Protein AF-A0A227J621-F1 (afdb_monomer)

R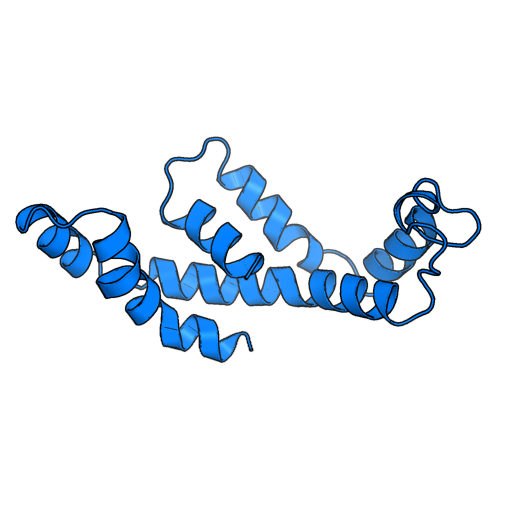adius of gyration: 18.12 Å; Cα contacts (8 Å, |Δi|>4): 108; chains: 1; bounding 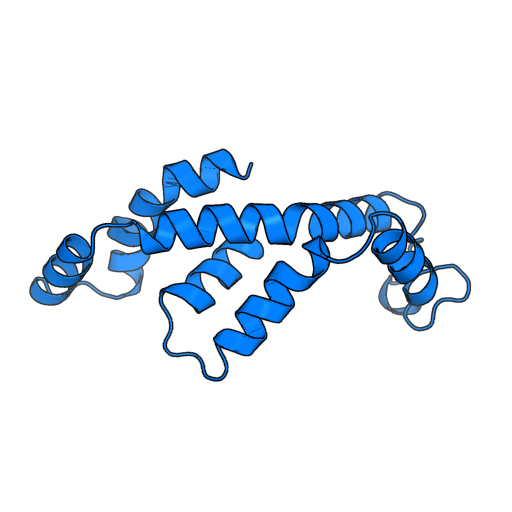box: 37×27×50 Å

Mean predicted aligned error: 4.29 Å

Nearest PDB structures (foldseek):
  2onk-assembly2_I  TM=9.032E-01  e=4.383E-06  Archaeoglobus fulgidus
  7ahh-assembly1_A  TM=8.117E-01  e=2.360E-02  Lactococcus lactis subsp. lactis
  7ahd-assembly1_B  TM=7.935E-01  e=2.235E-02  Lactococcus lactis subsp. lactis
  7ahd-assembly1_A  TM=8.526E-01  e=8.703E-02  Lactococcus lactis subsp. lactis
  7ahh-assembly1_B  TM=4.764E-01  e=2.934E-02  Lactococcus lactis subsp. lactis

Solvent-accessible surface area (backbone atoms only — not comparable to full-atom values): 6905 Å² total; per-residue (Å²): 107,70,40,53,54,51,21,44,45,66,71,77,48,90,60,80,65,50,68,57,54,51,48,64,56,43,47,64,74,77,50,58,82,64,54,63,55,51,49,50,42,54,35,31,26,99,88,18,86,47,24,73,81,49,75,83,52,60,39,92,42,69,64,32,54,51,51,50,50,50,61,66,48,37,33,58,36,25,52,46,34,36,48,29,57,67,71,40,70,63,64,62,56,53,51,37,54,74,70,68,51,51,70,69,57,42,38,66,69,45,51,50,63,55,25,42,66,32,54,61,75,59,110

Foldseek 3Di:
DVLLVLLCCLQPHPDPPSVVSLCVQQVLVVDDLVVLLVVLCCQCNPPHPPVVVVVPDHLPDPVVVVVSVCSVLRSVLNVLQNVLQNPFDCVLVVVCVVVVHDPVRCCVPGRCVSSVVSNVVSD

Secondary structure (DSSP, 8-state):
-HHHHHHHHHHHS--TTHHHHHHHHHGGGGS-THHHHHHHHHHHSTT-TTGGGGTT--TTSHHHHHHHHHHHHHHHHHHHHHHHHHSS-THHHHHHHHTT--HHHHIIIIIHHHTHHHHHTT-

Structure (mmCIF, N/CA/C/O backbone):
data_AF-A0A227J621-F1
#
_entry.id   AF-A0A227J621-F1
#
loop_
_atom_site.group_PDB
_atom_site.id
_atom_site.type_symbol
_atom_site.label_atom_id
_atom_site.label_alt_id
_atom_site.label_comp_id
_atom_site.label_asym_id
_atom_site.label_entity_id
_atom_site.label_seq_id
_atom_site.pdbx_PDB_ins_code
_atom_site.Cartn_x
_atom_site.Cartn_y
_atom_site.Cartn_z
_atom_site.occupancy
_atom_site.B_iso_or_equiv
_atom_site.auth_seq_id
_atom_site.auth_comp_id
_atom_site.auth_asym_id
_atom_site.auth_atom_id
_atom_site.pdbx_PDB_model_num
ATOM 1 N N . ILE A 1 1 ? 3.174 4.577 2.957 1.00 88.94 1 ILE A N 1
ATOM 2 C CA . ILE A 1 1 ? 1.750 4.981 2.769 1.00 88.94 1 ILE A CA 1
ATOM 3 C C . ILE A 1 1 ? 0.960 3.924 1.997 1.00 88.94 1 ILE A C 1
ATOM 5 O O . ILE A 1 1 ? 0.029 3.376 2.571 1.00 88.94 1 ILE A O 1
ATOM 9 N N . LEU A 1 2 ? 1.345 3.583 0.757 1.00 92.00 2 LEU A N 1
ATOM 10 C CA . LEU A 1 2 ? 0.645 2.575 -0.061 1.00 92.00 2 LEU A CA 1
ATOM 11 C C . LEU A 1 2 ? 0.448 1.237 0.671 1.00 92.00 2 LEU A C 1
ATOM 13 O O . LEU A 1 2 ? -0.681 0.774 0.803 1.00 92.00 2 LEU A O 1
ATOM 17 N N . ALA A 1 3 ? 1.524 0.669 1.227 1.00 94.06 3 ALA A N 1
ATOM 18 C CA . ALA A 1 3 ? 1.459 -0.587 1.976 1.00 94.06 3 ALA A CA 1
ATOM 19 C C . ALA A 1 3 ? 0.541 -0.504 3.210 1.00 94.06 3 ALA A C 1
ATOM 21 O O . ALA A 1 3 ? -0.178 -1.454 3.498 1.00 94.06 3 ALA A O 1
ATOM 22 N N . PHE A 1 4 ? 0.504 0.639 3.904 1.00 94.75 4 PHE A N 1
ATOM 23 C CA . PHE A 1 4 ? -0.384 0.846 5.053 1.00 94.75 4 PHE A CA 1
ATOM 24 C C . PHE A 1 4 ? -1.851 0.894 4.633 1.00 94.75 4 PHE A C 1
ATOM 26 O O . PHE A 1 4 ? -2.673 0.211 5.235 1.00 94.75 4 PHE A O 1
ATOM 33 N N . GLY A 1 5 ? -2.180 1.651 3.581 1.00 94.69 5 GLY A N 1
ATOM 34 C CA . GLY A 1 5 ? -3.538 1.690 3.036 1.00 94.69 5 GLY A CA 1
ATOM 35 C C . GLY A 1 5 ? -4.003 0.307 2.575 1.00 94.69 5 GLY A C 1
ATOM 36 O O . GLY A 1 5 ? -5.106 -0.117 2.912 1.00 94.69 5 GLY A O 1
ATOM 37 N N . TYR A 1 6 ? -3.125 -0.433 1.893 1.00 95.19 6 TYR A N 1
ATOM 38 C CA . TYR A 1 6 ? -3.391 -1.801 1.451 1.00 95.19 6 TYR A CA 1
ATOM 39 C C . TYR A 1 6 ? -3.598 -2.760 2.631 1.00 95.19 6 TYR A C 1
ATOM 41 O O . TYR A 1 6 ? -4.589 -3.486 2.680 1.00 95.19 6 TYR A O 1
ATOM 49 N N . ALA A 1 7 ? -2.710 -2.725 3.629 1.00 95.50 7 ALA A N 1
ATOM 50 C CA . ALA A 1 7 ? -2.823 -3.525 4.845 1.00 95.50 7 ALA A CA 1
ATOM 51 C C . ALA A 1 7 ? -4.101 -3.190 5.627 1.00 95.50 7 ALA A C 1
ATOM 53 O O . ALA A 1 7 ? -4.787 -4.090 6.109 1.00 95.50 7 ALA A O 1
ATOM 54 N N . TYR A 1 8 ? -4.451 -1.907 5.736 1.00 94.88 8 TYR A N 1
ATOM 55 C CA . TYR A 1 8 ? -5.666 -1.450 6.404 1.00 94.88 8 TYR A CA 1
ATOM 56 C C . TYR A 1 8 ? -6.922 -1.929 5.673 1.00 94.88 8 TYR A C 1
ATOM 58 O O . TYR A 1 8 ? -7.810 -2.493 6.309 1.00 94.88 8 TYR A O 1
ATOM 66 N N . ALA A 1 9 ? -6.970 -1.811 4.343 1.00 94.62 9 ALA A N 1
ATOM 67 C CA . ALA A 1 9 ? -8.063 -2.354 3.540 1.00 94.62 9 ALA A CA 1
ATOM 68 C C . ALA A 1 9 ? -8.186 -3.873 3.734 1.00 94.62 9 ALA A C 1
ATOM 70 O O . ALA A 1 9 ? -9.265 -4.372 4.057 1.00 94.62 9 ALA A O 1
ATOM 71 N N . LEU A 1 10 ? -7.074 -4.607 3.661 1.00 94.69 10 LEU A N 1
ATOM 72 C CA . LEU A 1 10 ? -7.078 -6.047 3.893 1.00 94.69 10 LEU A CA 1
ATOM 73 C C . LEU A 1 10 ? -7.509 -6.413 5.312 1.00 94.69 10 LEU A C 1
ATOM 75 O O . LEU A 1 10 ? -8.160 -7.429 5.495 1.00 94.69 10 LEU A O 1
ATOM 79 N N . THR A 1 11 ? -7.140 -5.668 6.347 1.00 93.06 11 THR A N 1
ATOM 80 C CA . THR A 1 11 ? -7.364 -6.106 7.738 1.00 93.06 11 THR A CA 1
ATOM 81 C C . THR A 1 11 ? -8.640 -5.562 8.359 1.00 93.06 11 THR A C 1
ATOM 83 O O . THR A 1 11 ? -9.236 -6.252 9.183 1.00 93.06 11 THR A O 1
ATOM 86 N N . ARG A 1 12 ? -9.071 -4.362 7.968 1.00 89.75 12 ARG A N 1
ATOM 87 C CA . ARG A 1 12 ? -10.124 -3.596 8.648 1.00 89.75 12 ARG A CA 1
ATOM 88 C C . ARG A 1 12 ? -11.304 -3.213 7.752 1.00 89.75 12 ARG A C 1
ATOM 90 O O . ARG A 1 12 ? -12.232 -2.588 8.251 1.00 89.75 12 ARG A O 1
ATOM 97 N N . SER A 1 13 ? -11.314 -3.612 6.477 1.00 89.56 13 SER A N 1
ATOM 98 C CA . SER A 1 13 ? -12.477 -3.442 5.593 1.00 89.56 13 SER A CA 1
ATOM 99 C C . SER A 1 13 ? -13.191 -4.767 5.293 1.00 89.56 13 SER A C 1
ATOM 101 O O . SER A 1 13 ? -12.597 -5.845 5.370 1.00 89.56 13 SER A O 1
ATOM 103 N N . CYS A 1 14 ? -14.462 -4.671 4.894 1.00 88.50 14 CYS A N 1
ATOM 104 C CA . CYS A 1 14 ? -15.264 -5.786 4.377 1.00 88.50 14 CYS A CA 1
ATOM 105 C C . CYS A 1 14 ? -15.146 -5.925 2.846 1.00 88.50 14 CYS A C 1
ATOM 107 O O . CYS A 1 14 ? -16.125 -6.251 2.180 1.00 88.50 14 CYS A O 1
ATOM 109 N N . MET A 1 15 ? -13.980 -5.617 2.266 1.00 92.19 15 MET A N 1
ATOM 110 C CA . MET A 1 15 ? -13.801 -5.653 0.813 1.00 92.19 15 MET A CA 1
ATOM 111 C C . MET A 1 15 ? -14.022 -7.063 0.226 1.00 92.19 15 MET A C 1
ATOM 113 O O . MET A 1 15 ? -13.574 -8.054 0.819 1.00 92.19 15 MET A O 1
ATOM 117 N N . PRO A 1 16 ? -14.662 -7.175 -0.952 1.00 92.38 16 PRO A N 1
ATOM 118 C CA . PRO A 1 16 ? -14.781 -8.449 -1.651 1.00 92.38 16 PRO A CA 1
ATOM 119 C C . PRO A 1 16 ? -13.405 -8.939 -2.135 1.00 92.38 16 PRO A C 1
ATOM 121 O O . PRO A 1 16 ? -12.469 -8.158 -2.307 1.00 92.38 16 PRO A O 1
ATOM 124 N N . PHE A 1 17 ? -13.275 -10.251 -2.350 1.00 94.19 17 PHE A N 1
ATOM 125 C CA . PHE A 1 17 ? -12.061 -10.898 -2.881 1.00 94.19 17 PHE A CA 1
ATOM 126 C C . PHE A 1 17 ? -10.769 -10.648 -2.086 1.00 94.19 17 PHE A C 1
ATOM 128 O O . PHE A 1 17 ? -9.670 -10.712 -2.630 1.00 94.19 17 PHE A O 1
ATOM 135 N N . LYS A 1 18 ? -10.867 -10.423 -0.775 1.00 92.50 18 LYS A N 1
ATOM 136 C CA . LYS A 1 18 ? -9.718 -10.176 0.113 1.00 92.50 18 LYS A CA 1
ATOM 137 C C . LYS A 1 18 ? -8.576 -11.195 -0.024 1.00 92.50 18 LYS A C 1
ATOM 139 O O . LYS A 1 18 ? -7.416 -10.808 0.076 1.00 92.50 18 LYS A O 1
ATOM 144 N N . GLY A 1 19 ? -8.885 -12.470 -0.276 1.00 92.44 19 GLY A N 1
ATOM 145 C CA . GLY A 1 19 ? -7.875 -13.502 -0.540 1.00 92.44 19 GLY A CA 1
ATOM 146 C C . GLY A 1 19 ? -7.061 -13.231 -1.809 1.00 92.44 19 GLY A C 1
ATOM 147 O O . GLY A 1 19 ? -5.839 -13.324 -1.775 1.00 92.44 19 GLY A O 1
ATOM 148 N N . LEU A 1 20 ? -7.719 -12.806 -2.892 1.00 95.00 20 LEU A N 1
ATOM 149 C CA . LEU A 1 20 ? -7.059 -12.439 -4.146 1.00 95.00 20 LEU A CA 1
ATOM 150 C C . LEU A 1 20 ? -6.131 -11.238 -3.950 1.00 95.00 20 LEU A C 1
ATOM 152 O O . LEU A 1 20 ? -4.971 -11.300 -4.334 1.00 95.00 20 LEU A O 1
ATOM 156 N N . PHE A 1 21 ? -6.604 -10.171 -3.301 1.00 94.81 21 PHE A N 1
ATOM 157 C CA . PHE A 1 21 ? -5.758 -9.012 -2.998 1.00 94.81 21 PHE A CA 1
ATOM 158 C C . PHE A 1 21 ? -4.600 -9.381 -2.065 1.00 94.81 21 PHE A C 1
ATOM 160 O O . PHE A 1 21 ? -3.479 -8.926 -2.251 1.00 94.81 21 PHE A O 1
ATOM 167 N N . HIS A 1 22 ? -4.820 -10.264 -1.092 1.00 93.25 22 HIS A N 1
ATOM 168 C CA . HIS A 1 22 ? -3.721 -10.734 -0.259 1.00 93.25 22 HIS A CA 1
ATOM 169 C C . HIS A 1 22 ? -2.635 -11.430 -1.090 1.00 93.25 22 HIS A C 1
ATOM 171 O O . HIS A 1 22 ? -1.468 -11.085 -0.939 1.00 93.25 22 HIS A O 1
ATOM 177 N N . ILE A 1 23 ? -3.025 -12.329 -2.002 1.00 93.88 23 ILE A N 1
ATOM 178 C CA . ILE A 1 23 ? -2.102 -13.015 -2.914 1.00 93.88 23 ILE A CA 1
ATOM 179 C C . ILE A 1 23 ? -1.413 -12.015 -3.843 1.00 93.88 23 ILE A C 1
ATOM 181 O O . ILE A 1 23 ? -0.200 -12.058 -3.967 1.00 93.88 23 ILE A O 1
ATOM 185 N N . LEU A 1 24 ? -2.140 -11.082 -4.459 1.00 93.69 24 LEU A N 1
ATOM 186 C CA . LEU A 1 24 ? -1.550 -10.078 -5.354 1.00 93.69 24 LEU A CA 1
ATOM 187 C C . LEU A 1 24 ? -0.541 -9.178 -4.633 1.00 93.69 24 LEU A C 1
ATOM 189 O O . LEU A 1 24 ? 0.499 -8.845 -5.195 1.00 93.69 24 LEU A O 1
ATOM 193 N N . GLY A 1 25 ? -0.831 -8.797 -3.388 1.00 93.19 25 GLY A N 1
ATOM 194 C CA . GLY A 1 25 ? 0.057 -7.961 -2.588 1.00 93.19 25 GLY A CA 1
ATOM 195 C C . GLY A 1 25 ? 1.335 -8.674 -2.137 1.00 93.19 25 GLY A C 1
ATOM 196 O O . GLY A 1 25 ? 2.355 -8.013 -1.957 1.00 93.19 25 GLY A O 1
ATOM 197 N N . THR A 1 26 ? 1.300 -9.998 -1.956 1.00 92.50 26 THR A N 1
ATOM 198 C CA . THR A 1 26 ? 2.461 -10.799 -1.524 1.00 92.50 26 THR A CA 1
ATOM 199 C C . THR A 1 26 ? 3.152 -11.545 -2.664 1.00 92.50 26 THR A C 1
ATOM 201 O O . THR A 1 26 ? 4.305 -11.940 -2.505 1.00 92.50 26 THR A O 1
ATOM 204 N N . ALA A 1 27 ? 2.509 -11.682 -3.825 1.00 91.75 27 ALA A N 1
ATOM 205 C CA . ALA A 1 27 ? 3.035 -12.360 -5.009 1.00 91.75 27 ALA A CA 1
ATOM 206 C C . ALA A 1 27 ? 4.444 -11.904 -5.424 1.00 91.75 27 ALA A C 1
ATOM 208 O O . ALA A 1 27 ? 5.232 -12.774 -5.794 1.00 91.75 27 ALA A O 1
ATOM 209 N N . PRO A 1 28 ? 4.823 -10.610 -5.323 1.00 88.75 28 PRO A N 1
ATOM 210 C CA . PRO A 1 28 ? 6.177 -10.176 -5.658 1.00 88.75 28 PRO A CA 1
ATOM 211 C C . PRO A 1 28 ? 7.298 -10.892 -4.892 1.00 88.75 28 PRO A C 1
ATOM 213 O O . PRO A 1 28 ? 8.394 -10.997 -5.425 1.00 88.75 28 PRO A O 1
ATOM 216 N N . ILE A 1 29 ? 7.035 -11.438 -3.695 1.00 89.00 29 ILE A N 1
ATOM 217 C CA . ILE A 1 29 ? 8.022 -12.229 -2.929 1.00 89.00 29 ILE A CA 1
ATOM 218 C C . ILE A 1 29 ? 8.412 -13.516 -3.662 1.00 89.00 29 ILE A C 1
ATOM 220 O O . ILE A 1 29 ? 9.522 -14.012 -3.494 1.00 89.00 29 ILE A O 1
ATOM 224 N N . LEU A 1 30 ? 7.501 -14.073 -4.461 1.00 87.38 30 LEU A N 1
ATOM 225 C CA . LEU A 1 30 ? 7.731 -15.316 -5.196 1.00 87.38 30 LEU A CA 1
ATOM 226 C C . LEU A 1 30 ? 8.569 -15.090 -6.458 1.00 87.38 30 LEU A C 1
ATOM 228 O O . LEU A 1 30 ? 9.156 -16.034 -6.985 1.00 87.38 30 LEU A O 1
ATOM 232 N N . ALA A 1 31 ? 8.601 -13.857 -6.965 1.00 85.25 31 ALA A N 1
ATOM 233 C CA . ALA A 1 31 ? 9.357 -13.528 -8.158 1.00 85.25 31 ALA A CA 1
ATOM 234 C C . ALA A 1 31 ? 10.858 -13.436 -7.827 1.00 85.25 31 ALA A C 1
ATOM 236 O O . ALA A 1 31 ? 11.234 -12.778 -6.855 1.00 85.25 31 ALA A O 1
ATOM 237 N N . PRO A 1 32 ? 11.745 -14.029 -8.646 1.00 87.75 32 PRO A N 1
ATOM 238 C CA . PRO A 1 32 ? 13.178 -13.818 -8.489 1.00 87.75 32 PRO A CA 1
ATOM 239 C C . PRO A 1 32 ? 13.499 -12.332 -8.684 1.00 87.75 32 PRO A C 1
ATOM 241 O O . PRO A 1 32 ? 12.892 -11.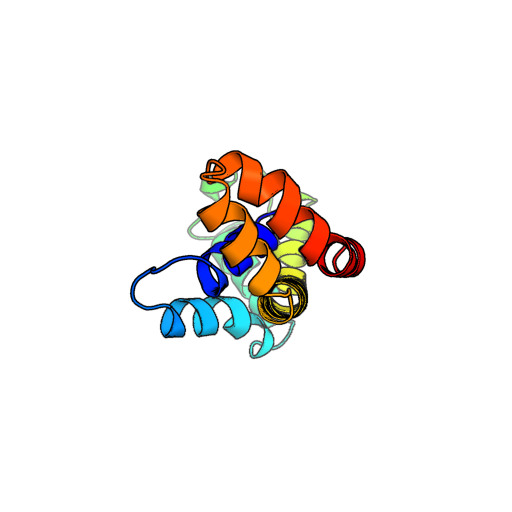675 -9.527 1.00 87.75 32 PRO A O 1
ATOM 244 N N . SER A 1 33 ? 14.475 -11.804 -7.943 1.00 83.62 33 SER A N 1
ATOM 245 C CA . SER A 1 33 ? 14.788 -10.362 -7.890 1.00 83.62 33 SER A CA 1
ATOM 246 C C . SER A 1 33 ? 15.028 -9.703 -9.251 1.00 83.62 33 SER A C 1
ATOM 248 O O . SER A 1 33 ? 14.717 -8.527 -9.440 1.00 83.62 33 SER A O 1
ATOM 250 N N . LEU A 1 34 ? 15.529 -10.465 -10.223 1.00 89.81 34 LEU A N 1
ATOM 251 C CA . LEU A 1 34 ? 15.775 -9.996 -11.583 1.00 89.81 34 LEU A CA 1
ATOM 252 C C . LEU A 1 34 ? 14.478 -9.743 -12.375 1.00 89.81 34 LEU A C 1
ATOM 254 O O . LEU A 1 34 ? 14.429 -8.859 -13.230 1.00 89.81 34 LEU A O 1
ATOM 258 N N . LEU A 1 35 ? 13.422 -10.51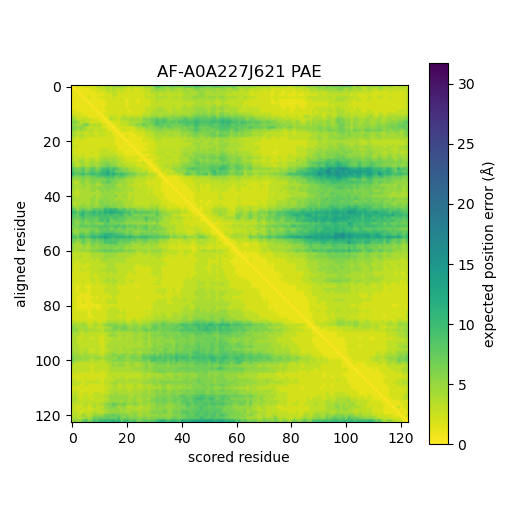4 -12.104 1.00 91.06 35 LEU A N 1
ATOM 259 C CA . LEU A 1 35 ? 12.196 -10.512 -12.901 1.00 91.06 35 LEU A CA 1
ATOM 260 C C . LEU A 1 35 ? 11.425 -9.187 -12.794 1.00 91.06 35 LEU A C 1
ATOM 262 O O . LEU A 1 35 ? 11.071 -8.648 -13.844 1.00 91.06 35 LEU A O 1
ATOM 266 N N . PRO A 1 36 ? 11.216 -8.586 -11.606 1.00 89.25 36 PRO A N 1
ATOM 267 C CA . PRO A 1 36 ? 10.626 -7.253 -11.497 1.00 89.25 36 PRO A CA 1
ATOM 268 C C . PRO A 1 36 ? 11.430 -6.167 -12.212 1.00 89.25 36 PRO A C 1
ATOM 270 O O . PRO A 1 36 ? 10.846 -5.314 -12.877 1.00 89.25 36 PRO A O 1
ATOM 273 N N . ALA A 1 37 ? 12.762 -6.220 -12.126 1.00 89.94 37 ALA A N 1
ATOM 274 C CA . ALA A 1 37 ? 13.634 -5.249 -12.782 1.00 89.94 37 ALA A CA 1
ATOM 275 C C . ALA A 1 37 ? 13.496 -5.320 -14.309 1.00 89.94 37 ALA A C 1
ATOM 277 O O . ALA A 1 37 ? 13.258 -4.307 -14.964 1.00 89.94 37 ALA A O 1
ATOM 278 N N . ILE A 1 38 ? 13.562 -6.528 -14.873 1.00 91.81 38 ILE A N 1
ATOM 279 C CA . ILE A 1 38 ? 13.377 -6.755 -16.310 1.00 91.81 38 ILE A CA 1
ATOM 280 C C . ILE A 1 38 ? 11.959 -6.364 -16.748 1.00 91.81 38 ILE A C 1
ATOM 282 O O . ILE A 1 38 ? 11.787 -5.737 -17.791 1.00 91.81 38 ILE A O 1
ATOM 286 N N . SER A 1 39 ? 10.944 -6.664 -15.935 1.00 92.19 39 SER A N 1
ATOM 287 C CA . SER A 1 39 ? 9.549 -6.302 -16.222 1.00 92.19 39 SER A CA 1
ATOM 288 C C . SER A 1 39 ? 9.363 -4.784 -16.291 1.00 92.19 39 SER A C 1
ATOM 290 O O . SER A 1 39 ? 8.689 -4.280 -17.187 1.00 92.19 39 SER A O 1
ATOM 292 N N . LEU A 1 40 ? 10.012 -4.039 -15.390 1.00 92.62 40 LEU A N 1
ATOM 293 C CA . LEU A 1 40 ? 10.005 -2.578 -15.401 1.00 92.62 40 LEU A CA 1
ATOM 294 C C . LEU A 1 40 ? 10.657 -2.019 -16.676 1.00 92.62 40 LEU A C 1
ATOM 296 O O . LEU A 1 40 ? 10.150 -1.059 -17.251 1.00 92.62 40 LEU A O 1
ATOM 300 N N . ILE A 1 41 ? 11.742 -2.641 -17.151 1.00 92.94 41 ILE A N 1
ATOM 301 C CA . ILE A 1 41 ? 12.409 -2.268 -18.407 1.00 92.94 41 ILE A CA 1
ATOM 302 C C . ILE A 1 41 ? 11.525 -2.588 -19.621 1.00 92.94 41 ILE A C 1
ATOM 304 O O . ILE A 1 41 ? 11.433 -1.767 -20.529 1.00 92.94 41 ILE A O 1
ATOM 308 N N . PHE A 1 42 ? 10.834 -3.728 -19.648 1.00 93.62 42 PHE A N 1
ATOM 309 C CA . PHE A 1 42 ? 9.905 -4.049 -20.738 1.00 93.62 42 PHE A CA 1
ATOM 310 C C . PHE A 1 42 ? 8.691 -3.118 -20.784 1.00 93.62 42 PHE A C 1
ATOM 312 O O . PHE A 1 42 ? 8.190 -2.814 -21.864 1.00 93.62 42 PHE A O 1
ATOM 319 N N . LEU A 1 43 ? 8.220 -2.642 -19.632 1.00 93.88 43 LEU A N 1
ATOM 320 C CA . LEU A 1 43 ? 7.102 -1.703 -19.571 1.00 93.88 43 LEU A CA 1
ATOM 321 C C . LEU A 1 43 ? 7.534 -0.276 -19.916 1.00 93.88 43 LEU A C 1
ATOM 323 O O . LEU A 1 43 ? 6.881 0.379 -20.721 1.00 93.88 43 LEU A O 1
ATOM 327 N N . PHE A 1 44 ? 8.634 0.201 -19.338 1.00 95.25 44 PHE A N 1
ATOM 328 C CA . PHE A 1 44 ? 8.982 1.626 -19.325 1.00 95.25 44 PHE A CA 1
ATOM 329 C C . PHE A 1 44 ? 10.332 1.964 -19.973 1.00 95.25 44 PHE A C 1
ATOM 331 O O . PHE A 1 44 ? 10.754 3.121 -19.970 1.00 95.25 44 PHE A O 1
ATOM 338 N N . GLY A 1 45 ? 11.039 0.971 -20.510 1.00 92.44 45 GLY A N 1
ATOM 339 C CA . GLY A 1 45 ? 12.296 1.158 -21.227 1.00 92.44 45 GLY A CA 1
ATOM 340 C C . GLY A 1 45 ? 12.124 1.911 -22.545 1.00 92.44 45 GLY A C 1
ATOM 341 O O . GLY A 1 45 ? 11.035 2.336 -22.926 1.00 92.44 45 GLY A O 1
ATOM 342 N N . ASN A 1 46 ? 13.218 2.058 -23.295 1.00 89.06 46 ASN A N 1
ATOM 343 C CA . ASN A 1 46 ? 13.225 2.882 -24.511 1.00 89.06 46 ASN A CA 1
ATOM 344 C C . ASN A 1 46 ? 12.254 2.412 -25.604 1.00 89.06 46 ASN A C 1
ATOM 346 O O . ASN A 1 46 ? 11.789 3.258 -26.369 1.00 89.06 46 ASN A O 1
ATOM 350 N N . GLN A 1 47 ? 11.955 1.110 -25.640 1.00 87.88 47 GLN A N 1
ATOM 351 C CA . GLN A 1 47 ? 10.966 0.464 -26.512 1.00 87.88 47 GLN A CA 1
ATOM 352 C C . GLN A 1 47 ? 9.801 -0.143 -25.703 1.00 87.88 47 GLN A C 1
ATOM 354 O O . GLN A 1 47 ? 9.150 -1.079 -26.153 1.00 87.88 47 GLN A O 1
ATOM 359 N N . GLY A 1 48 ? 9.580 0.332 -24.474 1.00 90.31 48 GLY A N 1
ATOM 360 C CA . GLY A 1 48 ? 8.548 -0.207 -23.597 1.00 90.31 48 GLY A CA 1
ATOM 361 C C . GLY A 1 48 ? 7.143 0.236 -23.997 1.00 90.31 48 GLY A C 1
ATOM 362 O O . GLY A 1 48 ? 6.934 1.374 -24.417 1.00 90.31 48 GLY A O 1
ATOM 363 N N . VAL A 1 49 ? 6.168 -0.655 -23.812 1.00 91.94 49 VAL A N 1
A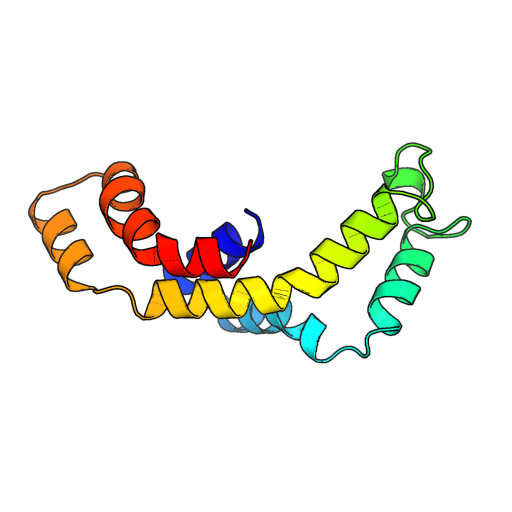TOM 364 C CA . VAL A 1 49 ? 4.747 -0.429 -24.154 1.00 91.94 49 VAL A CA 1
ATOM 365 C C . VAL A 1 49 ? 4.099 0.726 -23.383 1.00 91.94 49 VAL A C 1
ATOM 367 O O . VAL A 1 49 ? 3.141 1.317 -23.863 1.00 91.94 49 VAL A O 1
ATOM 370 N N . ALA A 1 50 ? 4.614 1.060 -22.200 1.00 91.50 50 ALA A N 1
ATOM 371 C CA . ALA A 1 50 ? 4.099 2.107 -21.321 1.00 91.50 50 ALA A CA 1
ATOM 372 C C . ALA A 1 50 ? 5.089 3.272 -21.136 1.00 91.50 50 ALA A C 1
ATOM 374 O O . ALA A 1 50 ? 4.945 4.062 -20.203 1.00 91.50 50 ALA A O 1
ATOM 375 N N . LYS A 1 51 ? 6.092 3.410 -22.015 1.00 89.81 51 LYS A N 1
ATOM 376 C CA . LYS A 1 51 ? 7.099 4.482 -21.937 1.00 89.81 51 LYS A CA 1
ATOM 377 C C . LYS A 1 51 ? 6.477 5.879 -21.915 1.00 89.81 51 LYS A C 1
ATOM 379 O O . LYS A 1 51 ? 6.923 6.734 -21.156 1.00 89.81 51 LYS A O 1
ATOM 384 N N . GLU A 1 52 ? 5.443 6.114 -22.720 1.00 89.56 52 GLU A N 1
ATOM 385 C CA . GLU A 1 52 ? 4.781 7.423 -22.815 1.00 89.56 52 GLU A CA 1
ATOM 386 C C . GLU A 1 52 ? 4.155 7.867 -21.484 1.00 89.56 52 GLU A C 1
ATOM 388 O O . GLU A 1 52 ? 4.094 9.062 -21.199 1.00 89.56 52 GLU A O 1
ATOM 393 N N . LEU A 1 53 ? 3.797 6.916 -20.612 1.00 91.06 53 LEU A N 1
ATOM 394 C CA . LEU A 1 53 ? 3.256 7.196 -19.282 1.00 91.06 53 LEU A CA 1
ATOM 395 C C . LEU A 1 53 ? 4.280 7.874 -18.354 1.00 91.06 53 LEU A C 1
ATOM 397 O O . LEU A 1 53 ? 3.896 8.510 -17.376 1.00 91.06 53 LEU A O 1
ATOM 401 N N . LEU A 1 54 ? 5.577 7.774 -18.667 1.00 88.00 54 LEU A N 1
ATOM 402 C CA . LEU A 1 54 ? 6.638 8.489 -17.957 1.00 88.00 54 LEU A CA 1
ATOM 403 C C . LEU A 1 54 ? 6.783 9.957 -18.388 1.00 88.00 54 LEU A C 1
ATOM 405 O O . LEU A 1 54 ? 7.677 10.637 -17.889 1.00 88.00 54 LEU A O 1
ATOM 409 N N . GLY A 1 55 ? 5.954 10.463 -19.309 1.00 87.44 55 GLY A N 1
ATOM 410 C CA . GLY A 1 55 ? 5.929 11.889 -19.661 1.00 87.44 55 GLY A CA 1
ATOM 411 C C . GLY A 1 55 ? 7.249 12.413 -20.237 1.00 87.44 55 GLY A C 1
ATOM 412 O O . GLY A 1 55 ? 7.616 13.558 -20.000 1.00 87.44 55 GLY A O 1
ATOM 413 N N . GLY A 1 56 ? 7.995 11.564 -20.951 1.00 84.94 56 GLY A N 1
ATOM 414 C CA . GLY A 1 56 ? 9.306 11.897 -21.522 1.00 84.94 56 GLY A CA 1
ATOM 415 C C . GLY A 1 56 ? 10.502 11.603 -20.610 1.00 84.94 56 GLY A C 1
ATOM 416 O O . GLY A 1 56 ? 11.644 11.719 -21.052 1.00 84.94 56 GLY A O 1
ATOM 417 N N . HIS A 1 57 ? 10.275 11.169 -19.367 1.00 89.06 57 HIS A N 1
ATOM 418 C CA . HIS A 1 57 ? 11.350 10.735 -18.480 1.00 89.06 57 HIS A CA 1
ATOM 419 C C . HIS A 1 57 ? 11.803 9.294 -18.758 1.00 89.06 57 HIS A C 1
ATOM 421 O O . HIS A 1 57 ? 11.058 8.457 -19.263 1.00 89.06 57 HIS A O 1
ATOM 427 N N . SER A 1 58 ? 13.053 8.995 -18.397 1.00 90.94 58 SER A N 1
ATOM 428 C CA . SER A 1 58 ? 13.655 7.671 -18.566 1.00 90.94 58 SER A CA 1
ATOM 429 C C . SER A 1 58 ? 13.483 6.805 -17.318 1.00 90.94 58 SER A C 1
ATOM 431 O O . SER A 1 58 ? 13.730 7.259 -16.197 1.00 90.94 58 SER A O 1
ATOM 433 N N . VAL A 1 59 ? 13.150 5.524 -17.511 1.00 93.12 59 VAL A N 1
ATOM 434 C CA . VAL A 1 59 ? 13.152 4.525 -16.430 1.00 93.12 59 VAL A CA 1
ATOM 435 C C . VAL A 1 59 ? 14.563 4.250 -15.899 1.00 93.12 59 VAL A C 1
ATOM 437 O O . VAL A 1 59 ? 14.722 3.853 -14.755 1.00 93.12 59 VAL A O 1
ATOM 440 N N . TYR A 1 60 ? 15.615 4.519 -16.675 1.00 92.25 60 TYR A N 1
ATOM 441 C CA . TYR A 1 60 ? 17.003 4.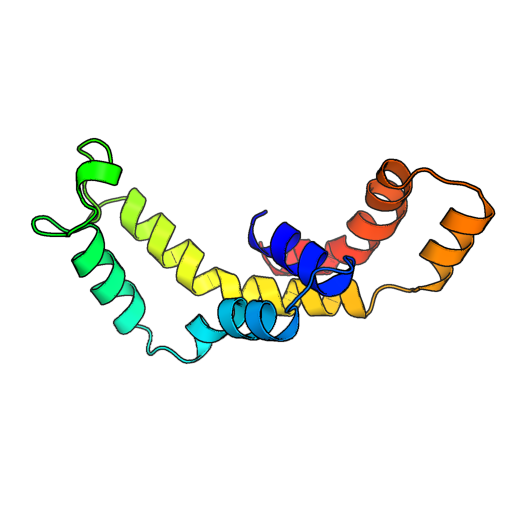253 -16.274 1.00 92.25 60 TYR A CA 1
ATOM 442 C C . TYR A 1 60 ? 17.580 5.289 -15.286 1.00 92.25 60 TYR A C 1
ATOM 444 O O . TYR A 1 60 ? 18.789 5.342 -15.083 1.00 92.25 60 TYR A O 1
ATOM 452 N N . GLY A 1 61 ? 16.733 6.132 -14.688 1.00 90.94 61 GLY A N 1
ATOM 453 C CA . GLY A 1 61 ? 17.110 7.125 -13.682 1.00 90.94 61 GLY A CA 1
ATOM 454 C C . GLY A 1 61 ? 16.392 6.926 -12.347 1.00 90.94 61 GLY A C 1
ATOM 455 O O . GLY A 1 61 ? 15.911 5.840 -12.024 1.00 90.94 61 GLY A O 1
ATOM 456 N N . VAL A 1 62 ? 16.276 8.014 -11.579 1.00 93.56 62 VAL A N 1
ATOM 457 C CA . VAL A 1 62 ? 15.665 8.018 -10.235 1.00 93.56 62 VAL A CA 1
ATOM 458 C C . VAL A 1 62 ? 14.268 7.398 -10.239 1.00 93.56 62 VAL A C 1
ATOM 460 O O . VAL A 1 62 ? 13.949 6.630 -9.342 1.00 93.56 62 VAL A O 1
ATOM 463 N N . ILE A 1 63 ? 13.461 7.654 -11.272 1.00 92.38 63 ILE A N 1
ATOM 464 C CA . ILE A 1 63 ? 12.086 7.147 -11.353 1.00 92.38 63 ILE A CA 1
ATOM 465 C C . ILE A 1 63 ? 12.049 5.614 -11.366 1.00 92.38 63 ILE A C 1
ATOM 467 O O . ILE A 1 63 ? 11.311 5.021 -10.580 1.00 92.38 63 ILE A O 1
ATOM 471 N N . GLY A 1 64 ? 12.858 4.951 -12.198 1.00 93.06 64 GLY A N 1
ATOM 472 C CA . GLY A 1 64 ? 12.883 3.487 -12.216 1.00 93.06 64 GLY A CA 1
ATOM 473 C C . GLY A 1 64 ? 13.511 2.887 -10.968 1.00 93.06 64 GLY A C 1
ATOM 474 O O . GLY A 1 64 ? 12.999 1.888 -10.468 1.00 93.06 64 GLY A O 1
ATOM 475 N N . ILE A 1 65 ? 14.544 3.528 -10.408 1.00 92.88 65 ILE A N 1
ATOM 476 C CA . ILE A 1 65 ? 15.129 3.111 -9.126 1.00 92.88 65 ILE A CA 1
ATOM 477 C C . ILE A 1 65 ? 14.066 3.172 -8.021 1.00 92.88 65 ILE A C 1
ATOM 479 O O . ILE A 1 65 ? 13.873 2.194 -7.301 1.00 92.88 65 ILE A O 1
ATOM 483 N N . SER A 1 66 ? 13.325 4.279 -7.915 1.00 93.88 66 SER A N 1
ATOM 484 C CA . SER A 1 66 ? 12.248 4.438 -6.936 1.00 93.88 66 SER A CA 1
ATOM 485 C C . SER A 1 66 ? 11.121 3.427 -7.150 1.00 93.88 66 SER A C 1
ATOM 487 O O . SER A 1 66 ? 10.690 2.805 -6.184 1.00 93.88 66 SER A O 1
ATOM 489 N N . MET A 1 67 ? 10.665 3.208 -8.388 1.00 93.50 67 MET A N 1
ATOM 490 C CA . MET A 1 67 ? 9.626 2.211 -8.686 1.00 93.50 67 MET A CA 1
ATOM 491 C C . MET A 1 67 ? 10.074 0.791 -8.333 1.00 93.50 67 MET A C 1
ATOM 493 O O . MET A 1 67 ? 9.322 0.058 -7.692 1.00 93.50 67 MET A O 1
ATOM 497 N N . GLY A 1 68 ? 11.300 0.418 -8.706 1.00 92.69 68 GLY A N 1
ATOM 498 C CA . GLY A 1 68 ? 11.874 -0.883 -8.376 1.00 92.69 68 GLY A CA 1
ATOM 499 C C . GLY A 1 68 ? 11.991 -1.086 -6.868 1.00 92.69 68 GLY A C 1
ATOM 500 O O . GLY A 1 68 ? 11.581 -2.126 -6.355 1.00 92.69 68 GLY A O 1
ATOM 501 N N . LEU A 1 69 ? 12.464 -0.069 -6.141 1.00 92.06 69 LEU A N 1
ATOM 502 C CA . LEU A 1 69 ? 12.595 -0.130 -4.688 1.00 92.06 69 LEU A CA 1
ATOM 503 C C . LEU A 1 69 ? 11.230 -0.222 -3.995 1.00 92.06 69 LEU A C 1
ATOM 505 O O . LEU A 1 69 ? 11.063 -1.031 -3.084 1.00 92.06 69 LEU A O 1
ATOM 509 N N . ILE A 1 70 ? 10.237 0.553 -4.444 1.00 92.88 70 ILE A N 1
ATOM 510 C CA . ILE A 1 70 ? 8.862 0.468 -3.932 1.00 92.88 70 ILE A CA 1
ATOM 511 C C . ILE A 1 70 ? 8.310 -0.934 -4.178 1.00 92.88 70 ILE A C 1
ATOM 513 O O . ILE A 1 70 ? 7.803 -1.546 -3.247 1.00 92.88 70 ILE A O 1
ATOM 517 N N . PHE A 1 71 ? 8.441 -1.467 -5.394 1.00 92.44 71 PHE A N 1
ATOM 518 C CA . PHE A 1 71 ? 7.941 -2.799 -5.732 1.00 92.44 71 PHE A CA 1
ATOM 519 C C . PHE A 1 71 ? 8.593 -3.897 -4.879 1.00 92.44 71 PHE A C 1
ATOM 521 O O . PHE A 1 71 ? 7.901 -4.776 -4.371 1.00 92.44 71 PHE A O 1
ATOM 528 N N . TRP A 1 72 ? 9.910 -3.812 -4.672 1.00 91.00 72 TRP A N 1
ATOM 529 C CA . TRP A 1 72 ? 10.673 -4.762 -3.862 1.00 91.00 72 TRP A CA 1
ATOM 530 C C . TRP A 1 72 ? 10.313 -4.704 -2.372 1.00 91.00 72 TRP A C 1
ATOM 532 O O . TRP A 1 72 ? 10.129 -5.729 -1.723 1.00 91.00 72 TRP A O 1
ATOM 542 N N . THR A 1 73 ? 10.190 -3.499 -1.813 1.00 92.50 73 THR A N 1
ATOM 543 C CA . THR A 1 73 ? 9.933 -3.295 -0.375 1.00 92.50 73 THR A CA 1
ATOM 544 C C . THR A 1 73 ? 8.458 -3.438 -0.002 1.00 92.50 73 THR A C 1
ATOM 546 O O . THR A 1 73 ? 8.137 -3.749 1.148 1.00 92.50 73 THR A O 1
ATOM 549 N N . PHE A 1 74 ? 7.544 -3.263 -0.961 1.00 95.00 74 PHE A N 1
ATOM 550 C CA . PHE A 1 74 ? 6.100 -3.311 -0.746 1.00 95.00 74 PHE A CA 1
ATOM 551 C C . PHE A 1 74 ? 5.602 -4.578 -0.035 1.00 95.00 74 PHE A C 1
ATOM 553 O O . PHE A 1 74 ? 4.918 -4.426 0.982 1.00 95.00 74 PHE A O 1
ATOM 560 N N . PRO A 1 75 ? 5.901 -5.811 -0.492 1.00 94.56 75 PRO A N 1
ATOM 561 C CA . PRO A 1 75 ? 5.332 -7.004 0.128 1.00 94.56 75 PRO A CA 1
ATOM 562 C C . PRO A 1 75 ? 5.876 -7.235 1.548 1.00 94.56 75 PRO A C 1
ATOM 564 O O . PRO A 1 75 ? 5.134 -7.678 2.425 1.00 94.56 75 PRO A O 1
ATOM 567 N N . HIS A 1 76 ? 7.130 -6.856 1.817 1.00 93.88 76 HIS A N 1
ATOM 568 C CA . HIS A 1 76 ? 7.716 -6.907 3.158 1.00 93.88 76 HIS A CA 1
ATOM 569 C C . HIS A 1 76 ? 7.018 -5.932 4.112 1.00 93.88 76 HIS A C 1
ATOM 571 O O . HIS A 1 76 ? 6.568 -6.330 5.191 1.00 93.88 76 HIS A O 1
ATOM 577 N N . ALA A 1 77 ? 6.844 -4.676 3.688 1.00 95.69 77 ALA A N 1
ATOM 578 C CA . ALA A 1 77 ? 6.101 -3.688 4.462 1.00 95.69 77 ALA A CA 1
ATOM 579 C C . ALA A 1 77 ? 4.644 -4.127 4.683 1.00 95.69 77 ALA A C 1
ATOM 581 O O . ALA A 1 77 ? 4.107 -4.000 5.784 1.00 95.69 77 ALA A O 1
ATOM 582 N N . LEU A 1 78 ? 4.009 -4.703 3.658 1.00 96.00 78 LEU A N 1
ATOM 583 C CA . LEU A 1 78 ? 2.648 -5.218 3.738 1.00 96.00 78 LEU A CA 1
ATOM 584 C C . LEU A 1 78 ? 2.513 -6.321 4.796 1.00 96.00 78 LEU A C 1
ATOM 586 O O . LEU A 1 78 ? 1.549 -6.301 5.563 1.00 96.00 78 LEU A O 1
ATOM 590 N N . MET A 1 79 ? 3.458 -7.262 4.869 1.00 94.44 79 MET A N 1
ATOM 591 C CA . MET A 1 79 ? 3.445 -8.337 5.869 1.00 94.44 79 MET A CA 1
ATOM 592 C C . MET A 1 79 ? 3.541 -7.796 7.298 1.00 94.44 79 MET A C 1
ATOM 594 O O . MET A 1 79 ? 2.732 -8.171 8.154 1.00 94.44 79 MET A O 1
ATOM 598 N N . ILE A 1 80 ? 4.484 -6.886 7.551 1.00 94.88 80 ILE A N 1
ATOM 599 C CA . ILE A 1 80 ? 4.692 -6.286 8.877 1.00 94.88 80 ILE A CA 1
ATOM 600 C C . ILE A 1 80 ? 3.448 -5.499 9.306 1.00 94.88 80 ILE A C 1
ATOM 602 O O . ILE A 1 80 ? 2.916 -5.712 10.398 1.00 94.88 80 ILE A O 1
ATOM 606 N N . LEU A 1 81 ? 2.920 -4.645 8.425 1.00 95.62 81 LEU A N 1
ATOM 607 C CA . LEU A 1 81 ? 1.751 -3.811 8.717 1.00 95.62 81 LEU A CA 1
ATOM 608 C C . LEU A 1 81 ? 0.476 -4.635 8.891 1.00 95.62 81 LEU A C 1
ATOM 610 O O . LEU A 1 81 ? -0.303 -4.376 9.806 1.00 95.62 81 LEU A O 1
ATOM 614 N N . THR A 1 82 ? 0.270 -5.658 8.058 1.00 94.81 82 THR A N 1
ATOM 615 C CA . THR A 1 82 ? -0.867 -6.581 8.194 1.00 94.81 82 THR A CA 1
ATOM 616 C C . THR A 1 82 ? -0.816 -7.300 9.537 1.00 94.81 82 THR A C 1
ATOM 618 O O . THR A 1 82 ? -1.845 -7.429 10.199 1.00 94.81 82 THR A O 1
ATOM 621 N N . THR A 1 83 ? 0.370 -7.737 9.961 1.00 93.81 83 THR A N 1
ATOM 622 C CA . THR A 1 83 ? 0.566 -8.406 11.251 1.00 93.81 83 THR A CA 1
ATOM 623 C C . THR A 1 83 ? 0.280 -7.447 12.402 1.00 93.81 83 THR A C 1
ATOM 625 O O . THR A 1 83 ? -0.587 -7.737 13.219 1.00 93.81 83 THR A O 1
ATOM 628 N N . SER A 1 84 ? 0.899 -6.263 12.403 1.00 94.25 84 SER A N 1
ATOM 629 C CA . SER A 1 84 ? 0.693 -5.229 13.426 1.00 94.25 84 SER A CA 1
ATOM 630 C C . SER A 1 84 ? -0.780 -4.822 13.572 1.00 94.25 84 SER A C 1
ATOM 632 O O . SER A 1 84 ? -1.303 -4.712 14.684 1.00 94.25 84 SER A O 1
ATOM 634 N N . LEU A 1 85 ? -1.488 -4.665 12.449 1.00 93.44 85 LEU A N 1
ATOM 635 C CA . LEU A 1 85 ? -2.913 -4.349 12.453 1.00 93.44 85 LEU A CA 1
ATOM 636 C C . LEU A 1 85 ? -3.770 -5.517 12.946 1.00 93.44 85 LEU A C 1
ATOM 638 O O . LEU A 1 85 ? -4.780 -5.264 13.596 1.00 93.44 85 LEU A O 1
ATOM 642 N N . ARG A 1 86 ? -3.410 -6.776 12.667 1.00 92.75 86 ARG A N 1
ATOM 643 C CA . ARG A 1 86 ? -4.153 -7.960 13.144 1.00 92.75 86 ARG A CA 1
ATOM 644 C C . ARG A 1 86 ? -3.947 -8.232 14.631 1.00 92.75 86 ARG A C 1
ATOM 646 O O . ARG A 1 86 ? -4.892 -8.656 15.283 1.00 92.75 86 ARG A O 1
ATOM 653 N N . THR A 1 87 ? -2.757 -7.967 15.162 1.00 90.88 87 THR A N 1
ATOM 654 C CA . THR A 1 87 ? -2.429 -8.172 16.583 1.00 90.88 87 THR A CA 1
ATOM 655 C C . THR A 1 87 ? -2.906 -7.033 17.486 1.00 90.88 87 THR A C 1
ATOM 657 O O . THR A 1 87 ? -2.751 -7.108 18.700 1.00 90.88 87 THR A O 1
ATOM 660 N N . SER A 1 88 ? -3.471 -5.964 16.915 1.00 89.69 88 SER A N 1
ATOM 661 C CA . SER A 1 88 ? -4.031 -4.845 17.679 1.00 89.69 88 SER A CA 1
ATOM 662 C C . SER A 1 88 ? -5.271 -5.275 18.475 1.00 89.69 88 SER A C 1
ATOM 664 O O . SER A 1 88 ? -6.177 -5.888 17.905 1.00 89.69 88 SER A O 1
ATOM 666 N N . ASP A 1 89 ? -5.342 -4.889 19.753 1.00 92.12 89 ASP A N 1
ATOM 667 C CA . ASP A 1 89 ? -6.432 -5.257 20.667 1.00 92.12 89 ASP A CA 1
ATOM 668 C C . ASP A 1 89 ? -7.809 -4.801 20.145 1.00 92.12 89 ASP A C 1
ATOM 670 O O . ASP A 1 89 ? -8.065 -3.61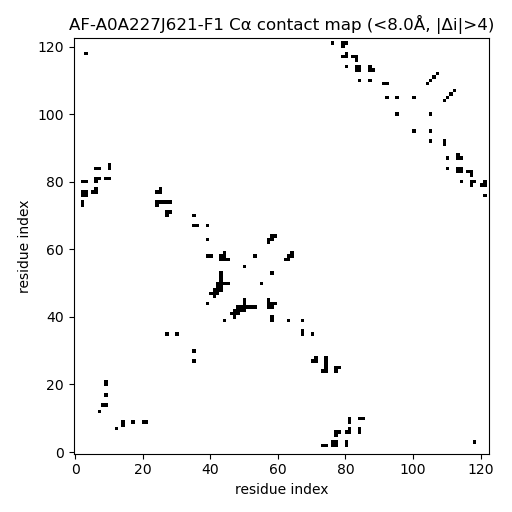1 19.930 1.00 92.12 89 ASP A O 1
ATOM 674 N N . ALA A 1 90 ? -8.709 -5.766 19.945 1.00 90.69 90 ALA A N 1
ATOM 675 C CA . ALA A 1 90 ? -10.073 -5.529 19.488 1.00 90.69 90 ALA A CA 1
ATOM 676 C C . ALA A 1 90 ? -10.928 -4.782 20.528 1.00 90.69 90 ALA A C 1
ATOM 678 O O . ALA A 1 90 ? -11.825 -4.029 20.144 1.00 90.69 90 ALA A O 1
ATOM 679 N N . ARG A 1 91 ? -10.615 -4.904 21.825 1.00 94.19 91 ARG A N 1
ATOM 680 C CA . ARG A 1 91 ? -11.372 -4.276 22.921 1.00 94.19 91 ARG A CA 1
ATOM 681 C C . ARG A 1 91 ? -11.383 -2.754 22.823 1.00 94.19 91 ARG A C 1
ATOM 683 O O . ARG A 1 91 ? -12.381 -2.117 23.147 1.00 94.19 91 ARG A O 1
ATOM 690 N N . LEU A 1 92 ? -10.306 -2.157 22.311 1.00 93.56 92 LEU A N 1
ATOM 691 C CA . LEU A 1 92 ? -10.235 -0.710 22.089 1.00 93.56 92 LEU A CA 1
ATOM 692 C C . LEU A 1 92 ? -11.248 -0.239 21.034 1.00 93.56 92 LEU A C 1
ATOM 694 O O . LEU A 1 92 ? -11.807 0.851 21.151 1.00 93.56 92 LEU A O 1
ATOM 698 N N . TYR A 1 93 ? -11.527 -1.066 20.024 1.00 93.31 93 TYR A N 1
ATOM 699 C CA . TYR A 1 93 ? -12.533 -0.765 19.004 1.00 93.31 93 TYR A CA 1
ATOM 700 C C . TYR A 1 93 ? -13.954 -0.925 19.547 1.00 93.31 93 TYR A C 1
ATOM 702 O O . TYR A 1 93 ? -14.823 -0.107 19.243 1.00 93.31 93 TYR A O 1
ATOM 710 N N . GLU A 1 94 ? -14.190 -1.945 20.373 1.00 93.81 94 GLU A N 1
ATOM 711 C CA . GLU A 1 94 ? -15.469 -2.143 21.060 1.00 93.81 94 GLU A CA 1
ATOM 712 C C . GLU A 1 94 ? -15.777 -0.975 22.004 1.00 93.81 94 GLU A C 1
ATOM 714 O O . GLU A 1 94 ? -16.875 -0.420 21.956 1.00 93.81 94 GLU A O 1
ATOM 719 N N . ALA A 1 95 ? -14.784 -0.523 22.777 1.00 95.44 95 ALA A N 1
ATOM 720 C CA . ALA A 1 95 ? -14.897 0.652 23.636 1.00 95.44 95 ALA A CA 1
ATOM 721 C C . ALA A 1 95 ? -15.179 1.931 22.829 1.00 95.44 95 ALA A C 1
ATOM 723 O O . ALA A 1 95 ? -16.093 2.687 23.161 1.00 95.44 95 ALA A O 1
ATOM 724 N N . ALA A 1 96 ? -14.457 2.157 21.725 1.00 94.56 96 ALA A N 1
ATOM 725 C CA . ALA A 1 96 ? -14.706 3.297 20.842 1.00 94.56 96 ALA A CA 1
ATOM 726 C C . ALA A 1 96 ? -16.138 3.284 20.273 1.00 94.56 96 ALA A C 1
ATOM 728 O O . ALA A 1 96 ? -16.785 4.333 20.198 1.00 94.56 96 ALA A O 1
ATOM 729 N N . ARG A 1 97 ? -16.657 2.097 19.925 1.00 94.31 97 ARG A N 1
ATOM 730 C CA . ARG A 1 97 ? -18.036 1.907 19.453 1.00 94.31 97 ARG A CA 1
ATOM 731 C C . ARG A 1 97 ? -19.063 2.168 20.558 1.00 94.31 97 ARG A C 1
ATOM 733 O O . ARG A 1 97 ? -20.055 2.842 20.289 1.00 94.31 97 ARG A O 1
ATOM 740 N N . ALA A 1 98 ? -18.821 1.695 21.781 1.00 96.81 98 ALA A N 1
ATOM 741 C CA . ALA A 1 98 ? -19.684 1.951 22.939 1.00 96.81 98 ALA A CA 1
ATOM 742 C C . ALA A 1 98 ? -19.775 3.453 23.264 1.00 96.81 98 ALA A C 1
ATOM 744 O O . ALA A 1 98 ? -20.856 3.970 23.536 1.00 96.81 98 ALA A O 1
ATOM 745 N N . LEU A 1 99 ? -18.660 4.174 23.122 1.00 96.31 99 LEU A N 1
ATOM 746 C CA . LEU A 1 99 ? -18.581 5.629 23.276 1.00 96.31 99 LEU A CA 1
ATOM 747 C C . LEU A 1 99 ? -19.108 6.416 22.060 1.00 96.31 99 LEU A C 1
ATOM 749 O O . LEU 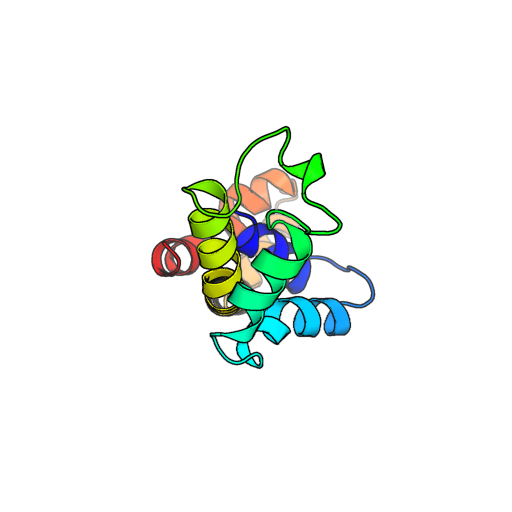A 1 99 ? -18.977 7.637 22.025 1.00 96.31 99 LEU A O 1
ATOM 753 N N . LYS A 1 100 ? -19.680 5.743 21.047 1.00 95.69 100 LYS A N 1
ATOM 754 C CA . LYS A 1 100 ? -20.174 6.346 19.792 1.00 95.69 100 LYS A CA 1
ATOM 755 C C . LYS A 1 100 ? -19.135 7.245 19.105 1.00 95.69 100 LYS A C 1
ATOM 757 O O . LYS A 1 100 ? -19.459 8.281 18.527 1.00 95.69 100 LYS A O 1
ATOM 762 N N . THR A 1 101 ? -17.871 6.838 19.162 1.00 96.12 101 THR A N 1
ATOM 763 C CA . THR A 1 101 ? -16.770 7.561 18.523 1.00 96.12 101 THR A CA 1
ATOM 764 C C . THR A 1 101 ? -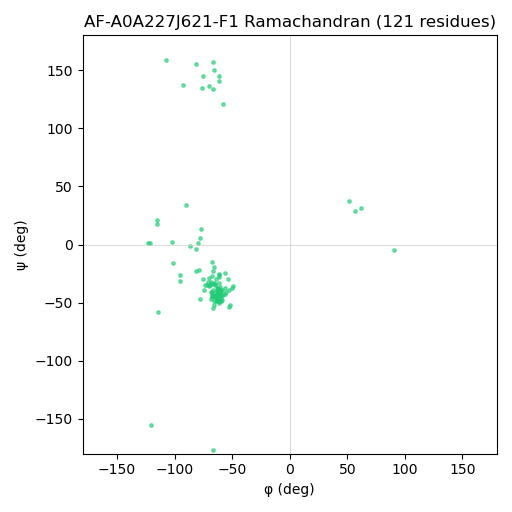16.867 7.428 17.003 1.00 96.12 101 THR A C 1
ATOM 766 O O . THR A 1 101 ? -17.117 6.341 16.481 1.00 96.12 101 THR A O 1
ATOM 769 N N . SER A 1 102 ? -16.665 8.531 16.274 1.00 95.88 102 SER A N 1
ATOM 770 C CA . SER A 1 102 ? -16.705 8.514 14.809 1.00 95.88 102 SER A CA 1
ATOM 771 C C . SER A 1 102 ? -15.561 7.670 14.218 1.00 95.88 102 SER A C 1
ATOM 773 O O . SER A 1 102 ? -14.476 7.622 14.804 1.00 95.88 102 SER A O 1
ATOM 775 N N . PRO A 1 103 ? -15.734 7.047 13.034 1.00 91.81 103 PRO A N 1
ATOM 776 C CA . PRO A 1 103 ? -14.702 6.202 12.424 1.00 91.81 103 PRO A CA 1
ATOM 777 C C . PRO A 1 103 ? -13.358 6.910 12.224 1.00 91.81 103 PRO A C 1
ATOM 779 O O . PRO A 1 103 ? -12.312 6.313 12.461 1.00 91.81 103 PRO A O 1
ATOM 782 N N . MET A 1 104 ? -13.382 8.197 11.858 1.00 95.06 104 MET A N 1
ATOM 783 C CA . MET A 1 104 ? -12.169 9.009 11.720 1.00 95.06 104 MET A CA 1
ATOM 784 C C . MET A 1 104 ? -11.441 9.165 13.053 1.00 95.06 104 MET A C 1
ATOM 786 O O . MET A 1 104 ? -10.233 8.958 13.131 1.00 95.06 104 MET A O 1
ATOM 790 N N . LYS A 1 105 ? -12.171 9.459 14.133 1.00 95.50 105 LYS A N 1
ATOM 791 C CA . LYS A 1 105 ? -11.570 9.585 15.462 1.00 95.50 105 LYS A CA 1
ATOM 792 C C . LYS A 1 105 ? -11.037 8.237 15.959 1.00 95.50 105 LYS A C 1
ATOM 794 O O . LYS A 1 105 ? -9.927 8.191 16.476 1.00 95.50 105 LYS A O 1
ATOM 799 N N . THR A 1 106 ? -11.752 7.138 15.712 1.00 95.25 106 THR A N 1
ATOM 800 C CA . THR A 1 106 ? -11.276 5.774 16.001 1.00 95.25 106 THR A CA 1
ATOM 801 C C . THR A 1 106 ? -10.008 5.436 15.215 1.00 95.25 106 THR A C 1
ATOM 803 O O . THR A 1 106 ? -9.081 4.854 15.771 1.00 95.25 106 THR A O 1
ATOM 806 N N . PHE A 1 107 ? -9.907 5.844 13.949 1.00 94.75 107 PHE A N 1
ATOM 807 C CA . PHE A 1 107 ? -8.699 5.634 13.153 1.00 94.75 107 PHE A CA 1
ATOM 808 C C . PHE A 1 107 ? -7.479 6.337 13.769 1.00 94.75 107 PHE A C 1
ATOM 810 O O . PHE A 1 107 ? -6.455 5.695 13.997 1.00 94.75 107 PHE A O 1
ATOM 817 N N . PHE A 1 108 ? -7.592 7.627 14.101 1.00 95.62 108 PHE A N 1
ATOM 818 C CA . PHE A 1 108 ? -6.468 8.394 14.650 1.00 95.62 108 PHE A CA 1
ATOM 819 C C . PHE A 1 108 ? -6.147 8.074 16.117 1.00 95.62 108 PHE A C 1
ATOM 821 O O . PHE A 1 108 ? -4.989 8.181 16.507 1.00 95.62 108 PHE A O 1
ATOM 828 N N . MET A 1 109 ? -7.132 7.680 16.932 1.00 94.44 109 MET A N 1
ATOM 829 C CA . MET A 1 109 ? -6.923 7.402 18.363 1.00 94.44 109 MET A CA 1
ATOM 830 C C . MET A 1 109 ? -6.675 5.928 18.684 1.00 94.44 109 MET A C 1
ATOM 832 O O . MET A 1 109 ? -6.037 5.635 19.689 1.00 94.44 109 MET A O 1
ATOM 836 N N . VAL A 1 110 ? -7.163 5.000 17.858 1.00 94.69 110 VAL A N 1
ATOM 837 C CA . VAL A 1 110 ? -7.049 3.555 18.110 1.00 94.69 110 VAL A CA 1
ATOM 838 C C . VAL A 1 110 ? -6.177 2.892 17.054 1.00 94.69 110 VAL A C 1
ATOM 840 O O . VAL A 1 110 ? -5.152 2.307 17.387 1.00 94.69 110 VAL A O 1
ATOM 843 N N . THR A 1 111 ? -6.538 2.997 15.773 1.00 94.00 111 THR A N 1
ATOM 844 C CA . THR A 1 111 ? -5.848 2.252 14.706 1.00 94.00 111 THR A CA 1
ATOM 845 C C . THR A 1 111 ? -4.405 2.700 14.508 1.00 94.00 111 THR A C 1
ATOM 847 O O . THR A 1 111 ? -3.498 1.868 14.534 1.00 94.00 111 THR A O 1
ATOM 850 N N . LEU A 1 112 ? -4.179 3.995 14.290 1.00 93.25 112 LEU A N 1
ATOM 851 C CA . LEU A 1 112 ? -2.856 4.519 13.969 1.00 93.25 112 LEU A CA 1
ATOM 852 C C . LEU A 1 112 ? -1.867 4.348 15.141 1.00 93.25 112 LEU A C 1
ATOM 854 O O . LEU A 1 112 ? -0.767 3.848 14.899 1.00 93.25 112 LEU A O 1
ATOM 858 N N . PRO A 1 113 ? -2.235 4.636 16.410 1.00 92.50 113 PRO A N 1
ATOM 859 C CA . PRO A 1 113 ? -1.362 4.373 17.552 1.00 92.50 113 PRO A CA 1
ATOM 860 C C . PRO A 1 113 ? -1.097 2.882 17.780 1.00 92.50 113 PRO A C 1
ATOM 862 O O . PRO A 1 113 ? 0.019 2.527 18.153 1.00 92.50 113 PRO A O 1
ATOM 865 N N . ALA A 1 114 ? -2.072 2.002 17.524 1.00 90.62 114 ALA A N 1
ATOM 866 C CA . ALA A 1 114 ? -1.871 0.557 17.644 1.00 90.62 114 ALA A CA 1
ATOM 867 C C . ALA A 1 114 ? -0.899 0.010 16.583 1.00 90.62 114 ALA A C 1
ATOM 869 O O . ALA A 1 114 ? -0.105 -0.884 16.870 1.00 90.62 114 ALA A O 1
ATOM 870 N N . ALA A 1 115 ? -0.903 0.590 15.380 1.00 93.19 115 ALA A N 1
ATOM 871 C CA . ALA A 1 115 ? 0.001 0.213 14.297 1.00 93.19 115 ALA A CA 1
ATOM 872 C C . ALA A 1 115 ? 1.360 0.941 14.325 1.00 93.19 115 ALA A C 1
ATOM 874 O O . ALA A 1 115 ? 2.200 0.685 13.463 1.00 93.19 115 ALA A O 1
ATOM 875 N N . LYS A 1 116 ? 1.604 1.848 15.287 1.00 91.69 116 LYS A N 1
ATOM 876 C CA . LYS A 1 116 ? 2.762 2.763 15.265 1.00 91.69 116 LYS A CA 1
ATOM 877 C C . LYS A 1 116 ? 4.109 2.040 15.195 1.00 91.69 116 LYS A C 1
ATOM 879 O O . LYS A 1 116 ? 4.966 2.429 14.412 1.00 91.69 116 LYS A O 1
ATOM 884 N N . TYR A 1 117 ? 4.286 0.969 15.969 1.00 89.75 117 TYR A N 1
ATOM 885 C CA . TYR A 1 117 ? 5.542 0.216 15.990 1.00 89.75 117 TYR A CA 1
ATOM 886 C C . TYR A 1 117 ? 5.730 -0.597 14.707 1.00 89.75 117 TYR A C 1
ATOM 888 O O . TYR A 1 117 ? 6.843 -0.684 14.200 1.00 89.75 117 TYR A O 1
ATOM 896 N N . GLY A 1 118 ? 4.636 -1.113 14.134 1.00 91.44 118 GLY A N 1
ATOM 897 C CA . GLY A 1 118 ? 4.662 -1.733 12.811 1.00 91.44 118 GLY A CA 1
ATOM 898 C C . GLY A 1 118 ? 5.043 -0.732 11.722 1.00 91.44 118 GLY A C 1
ATOM 899 O O . GLY A 1 118 ? 5.867 -1.048 10.876 1.00 91.44 118 GLY A O 1
ATOM 900 N N . LEU A 1 119 ? 4.505 0.490 11.775 1.00 92.12 119 LEU A N 1
ATOM 901 C CA . LEU A 1 119 ? 4.830 1.559 10.828 1.00 92.12 119 LEU A CA 1
ATOM 902 C C . LEU A 1 119 ? 6.310 1.955 10.905 1.00 92.12 119 LEU A C 1
ATOM 904 O O . LEU A 1 119 ? 6.971 2.019 9.873 1.00 92.12 119 LEU A O 1
ATOM 908 N N . ILE A 1 120 ? 6.826 2.165 12.120 1.00 92.62 120 ILE A N 1
ATOM 909 C CA . ILE A 1 120 ? 8.236 2.507 12.360 1.00 92.62 120 ILE A CA 1
ATOM 910 C C . ILE A 1 120 ? 9.157 1.383 11.875 1.00 92.62 120 ILE A C 1
ATOM 912 O O . ILE A 1 120 ? 10.181 1.663 11.273 1.00 92.62 120 ILE A O 1
ATOM 916 N N . SER A 1 121 ? 8.775 0.117 12.068 1.00 89.00 121 SER A N 1
ATOM 917 C CA . SER A 1 121 ? 9.566 -1.033 11.609 1.00 89.00 121 SER A CA 1
ATOM 918 C C . SER A 1 121 ? 9.649 -1.171 10.083 1.00 89.00 121 SER A C 1
ATOM 920 O O . SER A 1 121 ? 10.453 -1.965 9.602 1.00 89.00 121 SER A O 1
ATOM 922 N N . THR A 1 122 ? 8.791 -0.478 9.330 1.00 88.94 122 THR A N 1
ATOM 923 C CA . THR A 1 122 ? 8.774 -0.513 7.855 1.00 88.94 122 THR A CA 1
ATOM 924 C C . THR A 1 122 ? 9.412 0.708 7.198 1.00 88.94 122 THR A C 1
ATOM 926 O O . THR A 1 122 ? 9.357 0.814 5.972 1.00 88.94 122 THR A O 1
ATOM 929 N N . LEU A 1 123 ? 9.938 1.636 8.002 1.00 82.62 123 LEU A N 1
ATOM 930 C CA . LEU A 1 123 ? 10.635 2.838 7.549 1.00 82.62 123 LEU A CA 1
ATOM 931 C C . LEU A 1 123 ? 12.133 2.551 7.395 1.00 82.62 123 LEU A C 1
ATOM 933 O O . LEU A 1 123 ? 12.697 3.021 6.385 1.00 82.62 123 LEU A O 1
#

InterPro domains:
  IPR000515 ABC transporter type 1, transmembrane domain MetI-like [PF00528] (21-122)
  IPR000515 ABC transporter type 1, transmembrane domain MetI-like [PS50928] (1-123)
  IPR000515 ABC transporter type 1, transmembrane domain MetI-like [cd06261] (1-123)
  IPR035906 MetI-like superfamily [G3DSA:1.10.3720.10] (1-123)
  IPR035906 MetI-like superfamily [SSF161098] (1-122)

Organism: Vibrio parahaemolyticus (NCBI:txid670)

Sequence (123 aa):
ILAFGYAYALTRSCMPFKGLFHILGTAPILAPSLLPAISLIFLFGNQGVAKELLGGHSVYGVIGISMGLIFWTFPHALMILTTSLRTSDARLYEAARALKTSPMKTFFMVTLPAAKYGLISTL

pLDDT: mean 92.36, std 2.69, range [82.62, 96.81]